Protein AF-A0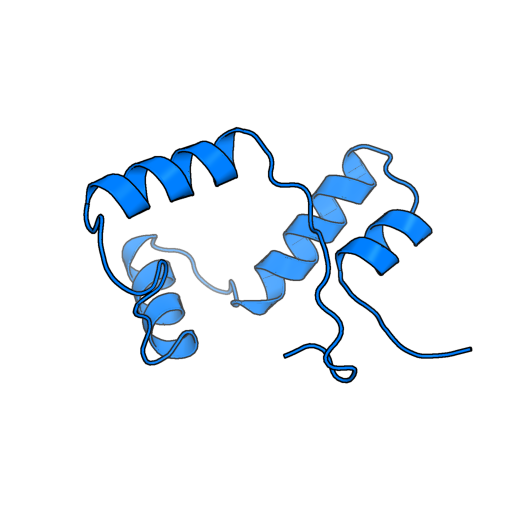A9D7XAC8-F1 (afdb_monomer_lite)

Sequence (87 aa):
MSKSGAARHVPLNSEALSALERWKKQKPTGRLFEVGSIKTAWATLMTDAKIVGFRFHDLRHHFASKLVQAGVPLNTVRELLGHADWL

pLDDT: mean 83.36, std 14.89, range [33.59, 96.56]

Radius of gyration: 15.47 Å; chains: 1; bounding box: 42×34×35 Å

Secondary structure (DSSP, 8-state):
--TT------PPPHHHHHHHHHHHHH--SS-S---S-HHHHHHHHHHHTT--S--TTHHHHHHHHHHHHTT--HHHHHHHTT-----

Foldseek 3Di:
DQPPPDDDDADDDPVRVVVLVVQCVVPVDDDSDPDPDPQVVVVVVCVVVVHPPDDPCVVLVVQLVVCVVVVNDNVVNCVNSNPDDDD

Structure (mmCIF, N/CA/C/O backbone):
data_AF-A0A9D7XAC8-F1
#
_entry.id   AF-A0A9D7XAC8-F1
#
loop_
_atom_site.group_PDB
_atom_site.id
_atom_site.type_symbol
_atom_site.label_atom_id
_atom_site.label_alt_id
_atom_site.label_comp_id
_atom_site.label_asym_id
_atom_site.label_entity_id
_atom_site.label_seq_id
_atom_site.pdbx_PDB_ins_code
_atom_site.Cartn_x
_atom_site.Cartn_y
_atom_site.Cartn_z
_atom_site.occupancy
_atom_site.B_iso_or_equiv
_atom_site.auth_seq_id
_atom_site.auth_comp_id
_atom_site.auth_asym_id
_atom_site.auth_atom_id
_atom_site.pdbx_PDB_model_num
ATOM 1 N N . MET A 1 1 ? 10.483 -0.224 7.837 1.00 33.59 1 MET A N 1
ATOM 2 C CA . MET A 1 1 ? 11.762 0.516 7.809 1.00 33.59 1 MET A CA 1
ATOM 3 C C . MET A 1 1 ? 12.660 -0.167 6.792 1.00 33.59 1 MET A C 1
ATOM 5 O O . MET A 1 1 ? 12.789 -1.384 6.857 1.00 33.59 1 MET A O 1
ATOM 9 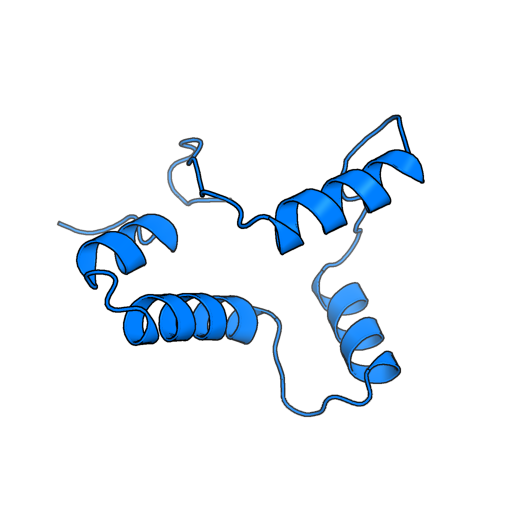N N . SER A 1 2 ? 13.191 0.562 5.809 1.00 43.84 2 SER A N 1
ATOM 10 C CA . SER A 1 2 ? 14.298 0.062 4.988 1.00 43.84 2 SER A CA 1
ATOM 11 C C . SER A 1 2 ? 15.518 -0.101 5.897 1.00 43.84 2 SER A C 1
ATOM 13 O O . SER A 1 2 ? 15.761 0.741 6.761 1.00 43.84 2 SER A O 1
ATOM 15 N N . LYS A 1 3 ? 16.270 -1.190 5.717 1.00 46.84 3 LYS A N 1
ATOM 16 C CA . LYS A 1 3 ? 17.442 -1.564 6.530 1.00 46.84 3 LYS A CA 1
ATOM 17 C C . LYS A 1 3 ? 18.565 -0.503 6.536 1.00 46.84 3 LYS A C 1
ATOM 19 O O . LYS A 1 3 ? 19.487 -0.605 7.328 1.00 46.84 3 LYS A O 1
ATOM 24 N N . SER A 1 4 ? 18.458 0.530 5.699 1.00 49.19 4 SER A N 1
ATOM 25 C CA . SER A 1 4 ? 19.460 1.580 5.493 1.00 49.19 4 SER A CA 1
ATOM 26 C C . SER A 1 4 ? 19.004 3.005 5.842 1.00 49.19 4 SER A C 1
ATOM 28 O O . SER A 1 4 ? 19.751 3.943 5.598 1.00 49.19 4 SER A O 1
ATOM 30 N N . GLY A 1 5 ? 17.800 3.218 6.390 1.00 51.12 5 GLY A N 1
ATOM 31 C CA . GLY A 1 5 ? 17.366 4.546 6.870 1.00 51.12 5 GLY A CA 1
ATOM 32 C C . GLY A 1 5 ? 17.182 5.637 5.797 1.00 51.12 5 GLY A C 1
ATOM 33 O O . GLY A 1 5 ? 16.649 6.699 6.103 1.00 51.12 5 GLY A O 1
ATOM 34 N N . ALA A 1 6 ? 17.554 5.382 4.540 1.00 57.59 6 ALA A N 1
ATOM 35 C CA . ALA A 1 6 ? 17.378 6.320 3.440 1.00 57.59 6 ALA A CA 1
ATOM 36 C C . ALA A 1 6 ? 15.898 6.440 3.047 1.00 57.59 6 ALA A C 1
ATOM 38 O O . ALA A 1 6 ? 15.227 5.434 2.769 1.00 57.59 6 ALA A O 1
ATOM 39 N N . ALA A 1 7 ? 15.409 7.682 3.000 1.00 66.25 7 ALA A N 1
ATOM 40 C CA . ALA A 1 7 ? 14.127 8.013 2.396 1.00 66.25 7 ALA A CA 1
ATOM 41 C C . ALA A 1 7 ? 14.151 7.619 0.913 1.00 66.25 7 ALA A C 1
ATOM 43 O O . ALA A 1 7 ? 15.132 7.856 0.209 1.00 66.25 7 ALA A O 1
ATOM 44 N N . ARG A 1 8 ? 13.077 6.983 0.444 1.00 70.38 8 ARG A N 1
ATOM 45 C CA . ARG A 1 8 ? 12.924 6.578 -0.956 1.00 70.38 8 ARG A CA 1
ATOM 46 C C . ARG A 1 8 ? 11.681 7.229 -1.519 1.00 70.38 8 ARG A C 1
ATOM 48 O O . ARG A 1 8 ? 10.638 7.235 -0.866 1.00 70.38 8 ARG A O 1
ATOM 55 N N . HIS A 1 9 ? 11.799 7.731 -2.737 1.00 78.62 9 HIS A N 1
ATOM 56 C CA . HIS A 1 9 ? 10.661 8.219 -3.494 1.00 78.62 9 HIS A CA 1
ATOM 57 C C . HIS A 1 9 ? 10.079 7.059 -4.297 1.00 78.62 9 HIS A C 1
ATOM 59 O O . HIS A 1 9 ? 10.777 6.437 -5.093 1.00 78.62 9 HIS A O 1
ATOM 65 N N . VAL A 1 10 ? 8.802 6.761 -4.064 1.00 79.19 10 VAL A N 1
ATOM 66 C CA . VAL A 1 10 ? 8.038 5.790 -4.851 1.00 79.19 10 VAL A CA 1
ATOM 67 C C . VAL A 1 10 ? 6.927 6.566 -5.556 1.00 79.19 10 VAL A C 1
ATOM 69 O O . VAL A 1 10 ? 6.120 7.194 -4.864 1.00 79.19 10 VAL A O 1
ATOM 72 N N . PRO A 1 11 ? 6.886 6.584 -6.900 1.00 83.31 11 PRO A N 1
ATOM 73 C CA . PRO A 1 11 ? 5.832 7.271 -7.628 1.00 83.31 11 PRO A CA 1
ATOM 74 C C . PRO A 1 11 ? 4.484 6.598 -7.349 1.00 83.31 11 PRO A C 1
ATOM 76 O O . PRO A 1 11 ? 4.358 5.374 -7.408 1.00 83.31 11 PRO A O 1
ATOM 79 N N . LEU A 1 12 ? 3.477 7.412 -7.038 1.00 85.19 12 LEU A N 1
ATOM 80 C CA . LEU A 1 12 ? 2.099 6.968 -6.861 1.00 85.19 12 LEU A CA 1
ATOM 81 C C . LEU A 1 12 ? 1.335 7.170 -8.166 1.00 85.19 12 LEU A C 1
ATOM 83 O O . LEU A 1 12 ? 1.496 8.193 -8.831 1.00 85.19 12 LEU A O 1
ATOM 87 N N . ASN A 1 13 ? 0.484 6.210 -8.520 1.00 88.31 13 ASN A N 1
ATOM 88 C CA . ASN A 1 13 ? -0.471 6.415 -9.602 1.00 88.31 13 ASN A CA 1
ATOM 89 C C . ASN A 1 13 ? -1.608 7.351 -9.145 1.00 88.31 13 ASN A C 1
ATOM 91 O O . ASN A 1 13 ? -1.775 7.630 -7.952 1.00 88.31 13 ASN A O 1
ATOM 95 N N . SER A 1 14 ? -2.394 7.833 -10.108 1.00 90.69 14 SER A N 1
ATOM 96 C CA . SER A 1 14 ? -3.525 8.731 -9.850 1.00 90.69 14 SER A CA 1
ATOM 97 C C . SER A 1 14 ? -4.528 8.128 -8.865 1.00 90.69 14 SER A C 1
ATOM 99 O O . SER A 1 14 ? -4.979 8.814 -7.956 1.00 90.69 14 SER A O 1
ATOM 101 N N . GLU A 1 15 ? -4.821 6.833 -8.990 1.00 91.94 15 GLU A N 1
ATOM 102 C CA . GLU A 1 15 ? -5.758 6.125 -8.115 1.00 91.94 15 GLU A CA 1
ATOM 103 C C . GLU A 1 15 ? -5.306 6.119 -6.646 1.00 91.94 15 GLU A C 1
ATOM 105 O O . GLU A 1 15 ? -6.080 6.482 -5.755 1.00 91.94 15 GLU A O 1
ATOM 110 N N . ALA A 1 16 ? -4.044 5.765 -6.386 1.00 90.00 16 ALA A N 1
ATOM 111 C CA . ALA A 1 16 ? -3.471 5.770 -5.048 1.00 90.00 16 ALA A CA 1
ATOM 112 C C . ALA A 1 16 ? -3.442 7.188 -4.475 1.00 90.00 16 ALA A C 1
ATOM 114 O O . ALA A 1 16 ? -3.840 7.390 -3.329 1.00 90.00 16 ALA A O 1
ATOM 115 N N . LEU A 1 17 ? -3.034 8.180 -5.273 1.00 92.69 17 LEU A N 1
ATOM 116 C CA . LEU A 1 17 ? -3.017 9.574 -4.838 1.00 92.69 17 LEU A CA 1
ATOM 117 C C . LEU A 1 17 ? -4.424 10.050 -4.448 1.00 92.69 17 LEU A C 1
ATOM 119 O O . LEU A 1 17 ? -4.619 10.539 -3.337 1.00 92.69 17 LEU A O 1
ATOM 123 N N . SER A 1 18 ? -5.426 9.811 -5.296 1.00 94.25 18 SER A N 1
ATOM 124 C CA . SER A 1 18 ? -6.819 10.168 -5.010 1.00 94.25 18 SER A CA 1
ATOM 125 C C . SER A 1 18 ? -7.384 9.436 -3.788 1.00 94.25 18 SER A C 1
ATOM 127 O O . SER A 1 18 ? -8.206 9.991 -3.054 1.00 94.25 18 SER A O 1
ATOM 129 N N . ALA A 1 19 ? -6.976 8.190 -3.530 1.00 92.56 19 ALA A N 1
ATOM 130 C CA . ALA A 1 19 ? -7.352 7.479 -2.309 1.00 92.56 19 ALA A CA 1
ATOM 131 C C . ALA A 1 19 ? -6.771 8.157 -1.055 1.00 92.56 19 ALA A C 1
ATOM 133 O O . ALA A 1 19 ? -7.508 8.393 -0.095 1.00 92.56 19 ALA A O 1
ATOM 134 N N . LEU A 1 20 ? -5.489 8.540 -1.082 1.00 91.62 20 LEU A N 1
ATOM 135 C CA . LEU A 1 20 ? -4.838 9.242 0.030 1.00 91.62 20 LEU A CA 1
ATOM 136 C C . LEU A 1 20 ? -5.420 10.637 0.261 1.00 91.62 20 LEU A C 1
ATOM 138 O O . LEU A 1 20 ? -5.603 11.040 1.407 1.00 91.62 20 LEU A O 1
ATOM 142 N N . GLU A 1 21 ? -5.755 11.365 -0.801 1.00 92.44 21 GLU A N 1
ATOM 143 C CA . GLU A 1 21 ? -6.398 12.675 -0.692 1.00 92.44 21 GLU A CA 1
ATOM 144 C C . GLU A 1 21 ? -7.782 12.575 -0.047 1.00 92.44 21 GLU A C 1
ATOM 146 O O . GLU A 1 21 ? -8.099 13.342 0.865 1.00 92.44 21 GLU A O 1
ATOM 151 N N . ARG A 1 22 ? -8.603 11.604 -0.471 1.00 92.00 22 ARG A N 1
ATOM 152 C CA . ARG A 1 22 ? -9.912 11.340 0.149 1.00 92.00 22 ARG A CA 1
ATOM 153 C C . ARG A 1 22 ? -9.774 10.934 1.611 1.00 92.00 22 ARG A C 1
ATOM 155 O O . ARG A 1 22 ? -10.576 11.366 2.433 1.00 92.00 22 ARG A O 1
ATOM 162 N N . TRP A 1 23 ? -8.760 10.139 1.938 1.00 90.31 23 TRP A N 1
ATOM 16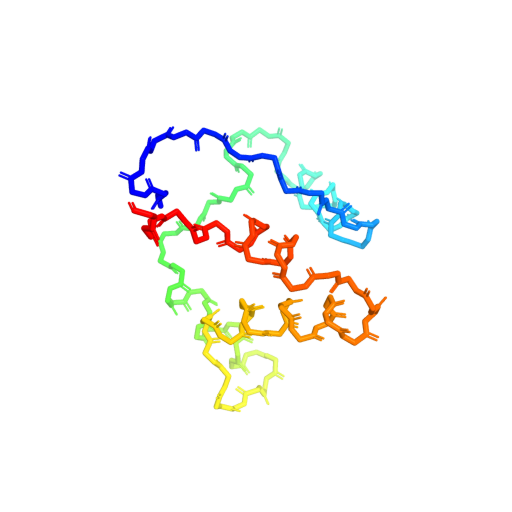3 C CA . TRP A 1 23 ? -8.469 9.745 3.312 1.00 90.31 23 TRP A CA 1
ATOM 164 C C . TRP A 1 23 ? -8.057 10.945 4.174 1.00 90.31 23 TRP A C 1
ATOM 166 O O . TRP A 1 23 ? -8.631 11.180 5.235 1.00 90.31 23 TRP A O 1
ATOM 176 N N . LYS A 1 24 ? -7.134 11.779 3.680 1.00 90.62 24 LYS A N 1
ATOM 177 C CA . LYS A 1 24 ? -6.682 12.999 4.364 1.00 90.62 24 LYS A CA 1
ATOM 178 C C . LYS A 1 24 ? -7.823 13.991 4.604 1.00 90.62 24 LYS A C 1
ATOM 180 O O . LYS A 1 24 ? -7.830 14.673 5.619 1.00 90.62 24 LYS A O 1
ATOM 185 N N . LYS A 1 25 ? -8.818 14.065 3.715 1.00 90.75 25 LYS A N 1
ATOM 186 C CA . LYS A 1 25 ? -10.007 14.911 3.933 1.00 90.75 25 LYS A CA 1
ATOM 187 C C . LYS A 1 25 ? -10.856 14.463 5.129 1.00 90.75 25 LYS A C 1
ATOM 189 O O . LYS A 1 25 ? -11.479 15.310 5.755 1.00 90.75 25 LYS A O 1
ATOM 194 N N . GLN A 1 26 ? -10.870 13.170 5.463 1.00 88.88 26 GLN A N 1
ATOM 195 C CA . GLN A 1 26 ? -11.604 12.652 6.629 1.00 88.88 26 GLN A CA 1
ATOM 196 C C . GLN A 1 26 ? -10.893 12.981 7.947 1.00 88.88 26 GLN A C 1
ATOM 198 O O . GLN A 1 26 ? -11.545 13.197 8.965 1.00 88.88 26 GLN A O 1
ATOM 203 N N . LYS A 1 27 ? -9.557 13.033 7.922 1.00 86.81 27 LYS A N 1
ATOM 204 C CA . LYS A 1 27 ? -8.711 13.421 9.056 1.00 86.81 27 LYS A CA 1
ATOM 205 C C . LYS A 1 27 ? -7.625 14.401 8.590 1.00 86.81 27 LYS A C 1
ATOM 207 O O . LYS A 1 27 ? -6.540 13.966 8.200 1.00 86.81 27 LYS A O 1
ATOM 212 N N . PRO A 1 28 ? -7.902 15.719 8.600 1.00 84.88 28 PRO A N 1
ATOM 213 C CA . PRO A 1 28 ? -6.990 16.719 8.039 1.00 84.88 28 PRO A CA 1
ATOM 214 C C . PRO A 1 28 ? -5.717 16.925 8.869 1.00 84.88 28 PRO A C 1
ATOM 216 O O . PRO A 1 28 ? -4.726 17.438 8.349 1.00 84.88 28 PRO A O 1
ATOM 219 N N . THR A 1 29 ? -5.733 16.529 10.142 1.00 86.94 29 THR A N 1
ATOM 220 C CA . THR A 1 29 ? -4.625 16.678 11.090 1.00 86.94 29 THR A CA 1
ATOM 221 C C . THR A 1 29 ? -4.140 15.314 11.589 1.00 86.94 29 THR A C 1
ATOM 223 O O . THR A 1 29 ? -4.876 14.330 11.563 1.00 86.94 29 THR A O 1
ATOM 226 N N . GLY A 1 30 ? -2.888 15.251 12.052 1.00 86.25 30 GLY A N 1
ATOM 227 C CA . GLY A 1 30 ? -2.286 14.025 12.587 1.00 86.25 30 GLY A CA 1
ATOM 228 C C . GLY A 1 30 ? -1.557 13.173 11.544 1.00 86.25 30 GLY A C 1
ATOM 229 O O . GLY A 1 30 ? -1.127 13.659 10.494 1.00 86.25 30 GLY A O 1
ATOM 230 N N . ARG A 1 31 ? -1.345 11.891 11.866 1.00 85.94 31 ARG A N 1
ATOM 231 C CA . ARG A 1 31 ? -0.672 10.944 10.963 1.00 85.94 31 ARG A CA 1
ATOM 232 C C . ARG A 1 31 ? -1.630 10.530 9.851 1.00 85.94 31 ARG A C 1
ATOM 234 O O . ARG A 1 31 ? -2.784 10.223 10.118 1.00 85.94 31 ARG A O 1
ATOM 241 N N . LEU A 1 32 ? -1.120 10.424 8.619 1.00 83.75 32 LEU A N 1
ATOM 242 C CA . LEU A 1 32 ? -1.928 9.958 7.485 1.00 83.75 32 LEU A CA 1
ATOM 243 C C . LEU A 1 32 ? -2.490 8.549 7.733 1.00 83.75 32 LEU A C 1
ATOM 245 O O . LEU A 1 32 ? -3.633 8.283 7.392 1.00 83.75 32 LEU A O 1
ATOM 249 N N . PHE A 1 33 ? -1.719 7.671 8.379 1.00 85.50 33 PHE A N 1
ATOM 250 C CA . PHE A 1 33 ? -2.177 6.348 8.797 1.00 85.50 33 PHE A CA 1
ATOM 251 C C . PHE A 1 33 ? -2.054 6.200 10.313 1.00 85.50 33 PHE A C 1
ATOM 253 O O . PHE A 1 33 ? -0.951 6.169 10.861 1.00 85.50 33 PHE A O 1
ATOM 260 N N . GLU A 1 34 ? -3.192 6.063 10.986 1.00 82.62 34 GLU A N 1
ATOM 261 C CA . GLU A 1 34 ? -3.282 5.735 12.412 1.00 82.62 34 GLU A CA 1
ATOM 262 C C . GLU A 1 34 ? -3.634 4.254 12.573 1.00 82.62 34 GLU A C 1
ATOM 264 O O . GLU A 1 34 ? -4.713 3.889 13.032 1.00 82.62 34 GLU A O 1
ATOM 269 N N . VAL A 1 35 ? -2.729 3.381 12.131 1.00 81.38 35 VAL A N 1
ATOM 270 C CA . VAL A 1 35 ? -2.878 1.929 12.283 1.00 81.38 35 VAL A CA 1
ATOM 271 C C . VAL A 1 35 ? -2.033 1.454 13.457 1.00 81.38 35 VAL A C 1
ATOM 273 O O . VAL A 1 35 ? -0.825 1.675 13.484 1.00 81.38 35 VAL A O 1
ATOM 276 N N . GLY A 1 36 ? -2.670 0.766 14.409 1.00 84.62 36 GLY A N 1
ATOM 277 C CA . GLY A 1 36 ? -1.969 0.085 15.499 1.00 84.62 36 GLY A CA 1
ATOM 278 C C . GLY A 1 36 ? -1.230 -1.162 15.005 1.00 84.62 36 GLY A C 1
ATOM 279 O O . GLY A 1 36 ? -0.011 -1.250 15.094 1.00 84.62 36 GLY A O 1
ATOM 280 N N . SER A 1 37 ? -1.967 -2.120 14.432 1.00 89.94 37 SER A N 1
ATOM 281 C CA . SER A 1 37 ? -1.420 -3.371 13.891 1.00 89.94 37 SER A CA 1
ATOM 282 C C . SER A 1 37 ? -1.868 -3.568 12.449 1.00 89.94 37 SER A C 1
ATOM 284 O O . SER A 1 37 ? -3.048 -3.798 12.184 1.00 89.94 37 SER A O 1
ATOM 286 N N . ILE A 1 38 ? -0.911 -3.536 11.515 1.00 89.12 38 ILE A N 1
ATOM 287 C CA . ILE A 1 38 ? -1.168 -3.822 10.094 1.00 89.12 38 ILE A CA 1
ATOM 288 C C . ILE A 1 38 ? -1.721 -5.240 9.928 1.00 89.12 38 ILE A C 1
ATOM 290 O O . ILE A 1 38 ? -2.623 -5.450 9.127 1.00 89.12 38 ILE A O 1
ATOM 294 N N . LYS A 1 39 ? -1.232 -6.211 10.713 1.00 89.25 39 LYS A N 1
ATOM 295 C CA . LYS A 1 39 ? -1.713 -7.599 10.661 1.00 89.25 39 LYS A CA 1
ATOM 296 C C . LYS A 1 39 ? -3.205 -7.685 10.987 1.00 89.25 39 LYS A C 1
ATOM 298 O O . LYS A 1 39 ? -3.938 -8.363 10.277 1.00 89.25 39 LYS A O 1
ATOM 303 N N . THR A 1 40 ? -3.640 -6.997 12.043 1.00 91.81 40 THR A N 1
ATOM 304 C CA . THR A 1 40 ? -5.045 -6.994 12.469 1.00 91.81 40 THR A CA 1
ATOM 305 C C . THR A 1 40 ? -5.908 -6.252 11.457 1.00 91.81 40 THR A C 1
ATOM 307 O O . THR A 1 40 ? -6.892 -6.810 10.987 1.00 91.81 40 THR A O 1
ATOM 310 N N . ALA A 1 41 ? -5.491 -5.047 11.052 1.00 92.25 41 ALA A N 1
ATOM 311 C CA . ALA A 1 41 ? -6.202 -4.258 10.046 1.00 92.25 41 ALA A CA 1
ATOM 312 C C . ALA A 1 41 ? -6.362 -5.024 8.722 1.00 92.25 41 ALA A C 1
ATOM 314 O O . ALA A 1 41 ? -7.429 -5.001 8.116 1.00 92.25 41 ALA A O 1
ATOM 315 N N . TRP A 1 42 ? -5.323 -5.752 8.300 1.00 93.25 42 TRP A N 1
ATOM 316 C CA . TRP A 1 42 ? -5.364 -6.582 7.101 1.00 93.25 42 TRP A CA 1
ATOM 317 C C . TRP A 1 42 ? -6.319 -7.767 7.235 1.00 93.25 42 TRP A C 1
ATOM 319 O O . TRP A 1 42 ? -7.094 -8.026 6.321 1.00 93.25 42 TRP A O 1
ATOM 329 N N . ALA A 1 43 ? -6.289 -8.480 8.364 1.00 92.12 43 ALA A N 1
ATOM 330 C CA . ALA A 1 43 ? -7.184 -9.612 8.596 1.00 92.12 43 ALA A CA 1
ATOM 331 C C . ALA A 1 43 ? -8.662 -9.186 8.573 1.00 92.12 43 ALA A C 1
ATOM 333 O O . ALA A 1 43 ? -9.479 -9.842 7.926 1.00 92.12 43 ALA A O 1
ATOM 334 N N . THR A 1 44 ? -8.988 -8.061 9.217 1.00 93.75 44 THR A N 1
ATOM 335 C CA . THR A 1 44 ? -10.329 -7.463 9.161 1.00 93.75 44 THR A CA 1
ATOM 336 C C . THR A 1 44 ? -10.704 -7.090 7.728 1.00 93.75 44 THR A C 1
ATOM 338 O O . THR A 1 44 ? -11.736 -7.537 7.243 1.00 93.75 44 THR A O 1
ATOM 341 N N . LEU A 1 45 ? -9.827 -6.389 7.000 1.00 93.88 45 LEU A N 1
ATOM 342 C CA . LEU A 1 45 ? -10.083 -5.998 5.610 1.00 93.88 45 LEU A CA 1
ATOM 343 C C . LEU A 1 45 ? -10.355 -7.199 4.693 1.00 93.88 45 LEU A C 1
ATOM 345 O O . LEU A 1 45 ? -11.272 -7.153 3.880 1.00 93.88 45 LEU A O 1
ATOM 349 N N . MET A 1 46 ? -9.571 -8.275 4.807 1.00 95.75 46 MET A N 1
ATOM 350 C CA . MET A 1 46 ? -9.787 -9.494 4.017 1.00 95.75 46 MET A CA 1
ATOM 351 C C . MET A 1 46 ? -11.119 -10.167 4.356 1.00 95.75 46 MET A C 1
ATOM 353 O O . MET A 1 46 ? -11.780 -10.691 3.461 1.00 95.75 46 MET A O 1
ATOM 357 N N . THR A 1 47 ? -11.534 -10.108 5.624 1.00 95.56 47 THR A N 1
ATOM 358 C CA . THR A 1 47 ? -12.826 -10.637 6.079 1.00 95.56 47 THR A CA 1
ATOM 359 C C . THR A 1 47 ? -13.978 -9.831 5.479 1.00 95.56 47 THR A C 1
ATOM 361 O O . THR A 1 47 ? -14.868 -10.408 4.856 1.00 95.56 47 THR A O 1
ATOM 364 N N . ASP A 1 48 ? -13.915 -8.503 5.577 1.00 96.19 48 ASP A N 1
ATOM 365 C CA . ASP A 1 48 ? -14.938 -7.592 5.052 1.00 96.19 48 ASP A CA 1
ATOM 366 C C . ASP A 1 48 ? -15.044 -7.671 3.522 1.00 96.19 48 ASP A C 1
ATOM 368 O O . ASP A 1 48 ? -16.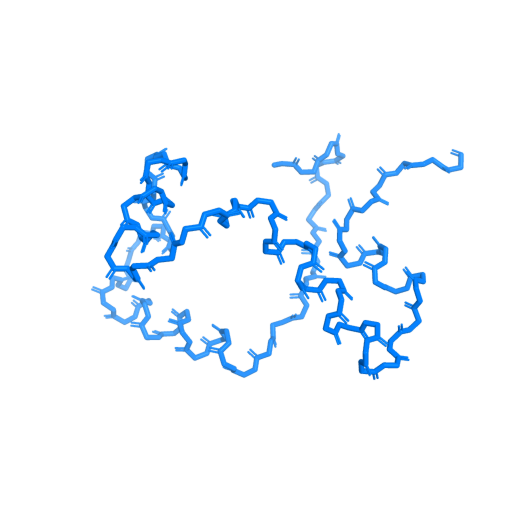140 -7.689 2.959 1.00 96.19 48 ASP A O 1
ATOM 372 N N . ALA A 1 49 ? -13.901 -7.789 2.839 1.00 95.56 49 ALA A N 1
ATOM 373 C CA . ALA A 1 49 ? -13.823 -7.952 1.390 1.00 95.56 49 ALA A CA 1
ATOM 374 C C . ALA A 1 49 ? -14.141 -9.382 0.909 1.00 95.56 49 ALA A C 1
ATOM 376 O O . ALA A 1 49 ? -14.216 -9.607 -0.299 1.00 95.56 49 ALA A O 1
ATOM 377 N N . LYS A 1 50 ? -14.325 -10.347 1.824 1.00 96.56 50 LYS A N 1
ATOM 378 C CA . LYS A 1 50 ? -14.546 -11.777 1.530 1.00 96.56 50 LYS A CA 1
ATOM 379 C C . LYS A 1 50 ? -13.439 -12.403 0.669 1.00 96.56 50 LYS A C 1
ATOM 381 O O . LYS A 1 50 ? -13.704 -13.244 -0.189 1.00 96.56 50 LYS A O 1
ATOM 386 N N . ILE A 1 51 ? -12.192 -12.003 0.904 1.00 94.81 51 ILE A N 1
ATOM 387 C CA . ILE A 1 51 ? -11.011 -12.513 0.201 1.00 94.81 51 ILE A CA 1
ATOM 388 C C . ILE A 1 51 ? -10.311 -13.545 1.085 1.00 94.81 51 ILE A C 1
ATOM 390 O O . ILE A 1 51 ? -9.977 -13.275 2.237 1.00 94.81 51 ILE A O 1
ATOM 394 N N . VAL A 1 52 ? -10.041 -14.727 0.531 1.00 92.75 52 VAL A N 1
ATOM 395 C CA . VAL A 1 52 ? -9.361 -15.825 1.233 1.00 92.75 52 VAL A CA 1
ATOM 396 C C . VAL A 1 52 ? -7.984 -16.060 0.620 1.00 92.75 52 VAL A C 1
ATOM 398 O O . VAL A 1 52 ? -7.813 -16.002 -0.594 1.00 92.75 52 VAL A O 1
ATOM 401 N N . GLY A 1 53 ? -6.990 -16.336 1.468 1.00 89.75 53 GLY A N 1
ATOM 402 C CA . GLY A 1 53 ? -5.651 -16.735 1.025 1.00 89.75 53 GLY A CA 1
ATOM 403 C C . GLY A 1 53 ? -4.736 -15.593 0.575 1.00 89.75 53 GLY A C 1
ATOM 404 O O . GLY A 1 53 ? -3.635 -15.876 0.117 1.00 89.75 53 GLY A O 1
ATOM 405 N N . PHE A 1 54 ? -5.141 -14.330 0.738 1.00 90.00 54 PHE A N 1
ATOM 406 C CA . PHE A 1 54 ? -4.3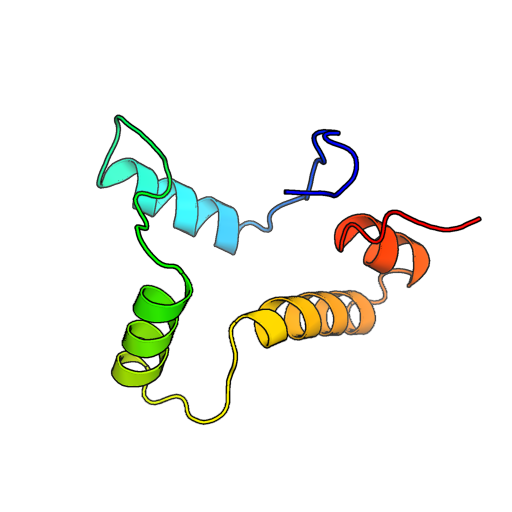46 -13.170 0.331 1.00 90.00 54 PHE A CA 1
ATOM 407 C C . PHE A 1 54 ? -3.658 -12.500 1.528 1.00 90.00 54 PHE A C 1
ATOM 409 O O . PHE A 1 54 ? -4.288 -11.990 2.462 1.00 90.00 54 PHE A O 1
ATOM 416 N N . ARG A 1 55 ? -2.328 -12.524 1.531 1.00 90.25 55 ARG A N 1
ATOM 417 C CA . ARG A 1 55 ? -1.488 -12.019 2.620 1.00 90.25 55 ARG A CA 1
ATOM 418 C C . ARG A 1 55 ? -1.029 -10.598 2.319 1.00 90.25 55 ARG A C 1
ATOM 420 O O . ARG A 1 55 ? -0.887 -10.196 1.172 1.00 90.25 55 ARG A O 1
ATOM 427 N N . PHE A 1 56 ? -0.690 -9.845 3.363 1.00 87.19 56 PHE A N 1
ATOM 428 C CA . PHE A 1 56 ? -0.235 -8.460 3.195 1.00 87.19 56 PHE A CA 1
ATOM 429 C C . PHE A 1 56 ? 1.014 -8.338 2.295 1.00 87.19 56 PHE A C 1
ATOM 431 O O . PHE A 1 56 ? 1.147 -7.370 1.554 1.00 87.19 56 PHE A O 1
ATOM 438 N N . HIS A 1 57 ? 1.919 -9.327 2.306 1.00 87.69 57 HIS A N 1
ATOM 439 C CA . HIS A 1 57 ? 3.095 -9.327 1.423 1.00 87.69 57 HIS A CA 1
ATOM 440 C C . HIS A 1 57 ? 2.758 -9.581 -0.050 1.00 87.69 57 HIS A C 1
ATOM 442 O O . HIS A 1 57 ? 3.532 -9.182 -0.920 1.00 87.69 57 HIS A O 1
ATOM 448 N N . ASP A 1 58 ? 1.602 -10.172 -0.346 1.00 89.69 58 ASP A N 1
ATOM 449 C CA . ASP A 1 58 ? 1.178 -10.423 -1.721 1.00 89.69 58 ASP A CA 1
ATOM 450 C C . ASP A 1 58 ? 0.880 -9.115 -2.456 1.00 89.69 58 ASP A C 1
ATOM 452 O O . ASP A 1 58 ? 1.047 -9.054 -3.668 1.00 89.69 58 ASP A O 1
ATOM 456 N N . LEU A 1 59 ? 0.575 -8.021 -1.741 1.00 90.06 59 LEU A N 1
ATOM 457 C CA . LEU A 1 59 ? 0.507 -6.677 -2.327 1.00 90.06 59 LEU A CA 1
ATOM 458 C C . LEU A 1 59 ? 1.826 -6.268 -2.994 1.00 90.06 59 LEU A C 1
ATOM 460 O O . LEU A 1 59 ? 1.822 -5.674 -4.072 1.00 90.06 59 LEU A O 1
ATOM 464 N N . ARG A 1 60 ? 2.966 -6.609 -2.381 1.00 89.31 60 ARG A N 1
ATOM 465 C CA . ARG A 1 60 ? 4.293 -6.310 -2.934 1.00 89.31 60 ARG A CA 1
ATOM 466 C C . ARG A 1 60 ? 4.555 -7.134 -4.195 1.00 89.31 60 ARG A C 1
ATOM 468 O O . ARG A 1 60 ? 5.068 -6.598 -5.176 1.00 89.31 60 ARG A O 1
ATOM 475 N N . HIS A 1 61 ? 4.170 -8.410 -4.187 1.00 89.06 61 HIS A N 1
ATOM 476 C CA . HIS A 1 61 ? 4.258 -9.272 -5.369 1.00 89.06 61 HIS A CA 1
ATOM 477 C C . HIS A 1 61 ? 3.312 -8.817 -6.481 1.00 89.06 61 HIS A C 1
ATOM 479 O O . HIS A 1 61 ? 3.693 -8.825 -7.651 1.00 89.06 61 HIS A O 1
ATOM 485 N N . HIS A 1 62 ? 2.110 -8.365 -6.126 1.00 90.19 62 HIS A N 1
ATOM 486 C CA . HIS A 1 62 ? 1.136 -7.847 -7.074 1.00 90.19 62 HIS A CA 1
ATOM 487 C C . HIS A 1 62 ? 1.640 -6.568 -7.746 1.00 90.19 62 HIS A C 1
ATOM 489 O O . HIS A 1 62 ? 1.602 -6.470 -8.969 1.00 90.19 62 HIS A O 1
ATOM 495 N N . PHE A 1 63 ? 2.195 -5.630 -6.971 1.00 89.25 63 PHE A N 1
ATOM 496 C CA . PHE A 1 63 ? 2.828 -4.422 -7.501 1.00 89.25 63 PHE A CA 1
ATOM 497 C C . PHE A 1 63 ? 3.960 -4.754 -8.483 1.00 89.25 63 PHE A C 1
ATOM 499 O O . PHE A 1 63 ? 3.964 -4.255 -9.607 1.00 89.25 63 PHE A O 1
ATOM 506 N N . ALA A 1 64 ? 4.869 -5.657 -8.102 1.00 89.88 64 ALA A N 1
ATOM 507 C CA . ALA A 1 64 ? 5.946 -6.113 -8.979 1.00 89.88 64 ALA A CA 1
ATOM 508 C C . ALA A 1 64 ? 5.406 -6.719 -10.284 1.00 89.88 64 ALA A C 1
ATOM 510 O O . ALA A 1 64 ? 5.828 -6.337 -11.373 1.00 89.88 64 ALA A O 1
ATOM 511 N N . SER A 1 65 ? 4.427 -7.620 -10.170 1.00 91.12 65 SER A N 1
ATOM 512 C CA . SER A 1 65 ? 3.806 -8.302 -11.309 1.00 91.12 65 SER A CA 1
ATOM 513 C C . SER A 1 65 ? 3.140 -7.315 -12.266 1.00 91.12 65 SER A C 1
ATOM 515 O O . SER A 1 65 ? 3.297 -7.442 -13.477 1.00 91.12 65 SER A O 1
ATOM 517 N N . LYS A 1 66 ? 2.445 -6.298 -11.738 1.00 91.38 66 LYS A N 1
ATOM 518 C CA . LYS A 1 66 ? 1.812 -5.242 -12.541 1.00 91.38 66 LYS A CA 1
ATOM 519 C C . LYS A 1 66 ? 2.836 -4.411 -13.311 1.00 91.38 66 LYS A C 1
ATOM 521 O O . LYS A 1 66 ? 2.617 -4.144 -14.487 1.00 91.38 66 LYS A O 1
ATOM 526 N N . LEU A 1 67 ? 3.953 -4.038 -12.684 1.00 89.88 67 LEU A N 1
ATOM 527 C CA . LEU A 1 67 ? 5.007 -3.280 -13.362 1.00 89.88 67 LEU A CA 1
ATOM 528 C C . LEU A 1 67 ? 5.688 -4.099 -14.464 1.00 89.88 67 LEU A C 1
ATOM 530 O O . LEU A 1 67 ? 5.895 -3.588 -15.561 1.00 89.88 67 LEU A O 1
ATOM 534 N N . VAL A 1 68 ? 5.977 -5.376 -14.203 1.00 91.94 68 VAL A N 1
ATOM 535 C CA . VAL A 1 68 ? 6.564 -6.275 -15.210 1.00 91.94 68 VAL A CA 1
ATOM 536 C C . VAL A 1 68 ? 5.617 -6.466 -16.394 1.00 91.94 68 VAL A C 1
ATOM 538 O O . VAL A 1 68 ? 6.047 -6.369 -17.539 1.00 91.94 68 VAL A O 1
ATOM 541 N N . GLN A 1 69 ? 4.320 -6.668 -16.140 1.00 91.44 69 GLN A N 1
ATOM 542 C CA . GLN A 1 69 ? 3.307 -6.764 -17.199 1.00 91.44 69 GLN A CA 1
ATOM 543 C C . GLN A 1 69 ? 3.182 -5.471 -18.019 1.00 91.44 69 GLN A C 1
ATOM 545 O O . GLN A 1 69 ? 2.893 -5.534 -19.208 1.00 91.44 69 GLN A O 1
ATOM 550 N N . ALA A 1 70 ? 3.434 -4.311 -17.408 1.00 91.44 70 ALA A N 1
ATOM 551 C CA . ALA A 1 70 ? 3.473 -3.019 -18.091 1.00 91.44 70 ALA A CA 1
ATOM 552 C C . ALA A 1 70 ? 4.790 -2.760 -18.855 1.00 91.44 70 ALA A C 1
ATOM 554 O O . ALA A 1 70 ? 4.981 -1.667 -19.383 1.00 91.44 70 ALA A O 1
ATOM 555 N N . GLY A 1 71 ? 5.707 -3.734 -18.909 1.00 91.94 71 GLY A N 1
ATOM 556 C CA . GLY A 1 71 ? 6.981 -3.624 -19.625 1.00 91.94 71 GLY A CA 1
ATOM 557 C C . GLY A 1 71 ? 8.065 -2.842 -18.878 1.00 91.94 71 GLY A C 1
ATOM 558 O O . GLY A 1 71 ? 9.080 -2.485 -19.474 1.00 91.94 71 GLY A O 1
ATOM 559 N N . VAL A 1 72 ? 7.883 -2.566 -17.583 1.00 90.56 72 VAL A N 1
ATOM 560 C CA . VAL A 1 72 ? 8.897 -1.867 -16.783 1.00 90.56 72 VAL A CA 1
ATOM 561 C C . VAL A 1 72 ? 10.114 -2.783 -16.583 1.00 90.56 72 VAL A C 1
ATOM 563 O O . VAL A 1 72 ? 9.944 -3.930 -16.155 1.00 90.56 72 VAL A O 1
ATOM 566 N N . PRO A 1 73 ? 11.348 -2.303 -16.835 1.00 91.19 73 PRO A N 1
ATOM 567 C CA . PRO A 1 73 ? 12.554 -3.105 -16.655 1.00 91.19 73 PRO A CA 1
ATOM 568 C C . PRO A 1 73 ? 12.689 -3.667 -15.235 1.00 91.19 73 PRO A C 1
ATOM 570 O O . PRO A 1 73 ? 12.480 -2.960 -14.248 1.00 91.19 73 PRO A O 1
ATOM 573 N N . LEU A 1 74 ? 13.116 -4.930 -15.117 1.00 87.25 74 LEU A N 1
ATOM 574 C CA . LEU A 1 74 ? 13.246 -5.628 -13.828 1.00 87.25 74 LEU A CA 1
ATOM 575 C C . LEU A 1 74 ? 14.167 -4.906 -12.835 1.00 87.25 74 LEU A C 1
ATOM 577 O O . LEU A 1 74 ? 13.894 -4.919 -11.636 1.00 87.25 74 LEU A O 1
ATOM 581 N N . ASN A 1 75 ? 15.218 -4.242 -13.325 1.00 86.38 75 ASN A N 1
ATOM 582 C CA . ASN A 1 75 ? 16.111 -3.436 -12.488 1.00 86.38 75 ASN A CA 1
ATOM 583 C C . ASN A 1 75 ? 15.357 -2.271 -11.827 1.00 86.38 75 ASN A C 1
ATOM 585 O O . ASN A 1 75 ? 15.447 -2.091 -10.616 1.00 86.38 75 ASN A O 1
ATOM 589 N N . THR A 1 76 ? 14.519 -1.562 -12.586 1.00 85.94 76 THR A N 1
ATOM 590 C CA . THR A 1 76 ? 13.662 -0.488 -12.067 1.00 85.94 76 THR A CA 1
ATOM 591 C C . THR A 1 76 ? 12.628 -1.025 -11.076 1.00 85.94 76 THR A C 1
ATOM 593 O O . THR A 1 76 ? 12.423 -0.444 -10.012 1.00 85.94 76 THR A O 1
ATOM 596 N N . VAL A 1 77 ? 12.003 -2.174 -11.362 1.00 87.50 77 VAL A N 1
ATOM 597 C CA . VAL A 1 77 ? 11.067 -2.818 -10.421 1.00 87.50 77 VAL A CA 1
ATOM 598 C C . VAL A 1 77 ? 11.777 -3.195 -9.113 1.00 87.50 77 VAL A C 1
ATOM 600 O O . VAL A 1 77 ? 11.245 -2.954 -8.028 1.00 87.50 77 VAL A O 1
ATOM 603 N N . ARG A 1 78 ? 12.999 -3.736 -9.189 1.00 83.38 78 ARG A N 1
ATOM 604 C CA . ARG A 1 78 ? 13.827 -4.092 -8.025 1.00 83.38 78 ARG A CA 1
ATOM 605 C C . ARG A 1 78 ? 14.139 -2.872 -7.151 1.00 83.38 78 ARG A C 1
ATOM 607 O O . ARG A 1 78 ? 14.019 -2.966 -5.925 1.00 83.38 78 ARG A O 1
ATOM 614 N N . GLU A 1 79 ? 14.501 -1.750 -7.768 1.00 84.00 79 GLU A N 1
ATOM 615 C CA . GLU A 1 79 ? 14.757 -0.477 -7.083 1.00 84.00 79 GLU A CA 1
ATOM 616 C C . GLU A 1 79 ? 13.500 0.053 -6.380 1.00 84.00 79 GLU A C 1
ATOM 618 O O . GLU A 1 79 ? 13.549 0.369 -5.189 1.00 84.00 79 GLU A O 1
ATOM 623 N N . LEU A 1 80 ? 12.352 0.057 -7.069 1.00 83.12 80 LEU A N 1
ATOM 624 C CA . LEU A 1 80 ? 11.066 0.520 -6.525 1.00 83.12 80 LEU A CA 1
ATOM 625 C C . LEU A 1 80 ? 10.577 -0.324 -5.344 1.00 83.12 80 LEU A C 1
ATOM 627 O O . LEU A 1 80 ? 10.025 0.195 -4.375 1.00 83.12 80 LEU A O 1
ATOM 631 N N . LEU A 1 81 ? 10.817 -1.632 -5.389 1.00 83.69 81 LEU A N 1
ATOM 632 C CA . LEU A 1 81 ? 10.538 -2.541 -4.281 1.00 83.69 81 LEU A CA 1
ATOM 633 C C . LEU A 1 81 ? 11.495 -2.330 -3.098 1.00 83.69 81 LEU A C 1
ATOM 635 O O . LEU A 1 81 ? 11.275 -2.844 -1.996 1.00 83.69 81 LEU A O 1
ATOM 639 N N . GLY A 1 82 ? 12.567 -1.566 -3.283 1.00 71.75 82 GLY A N 1
ATOM 640 C CA . GLY A 1 82 ? 13.486 -1.238 -2.215 1.00 71.75 82 GLY A CA 1
ATOM 641 C C . GLY A 1 82 ? 14.330 -2.428 -1.770 1.00 71.75 82 GLY A C 1
ATOM 642 O O . GLY A 1 82 ? 14.663 -2.503 -0.581 1.00 71.75 82 GLY A O 1
ATOM 643 N N . HIS A 1 83 ?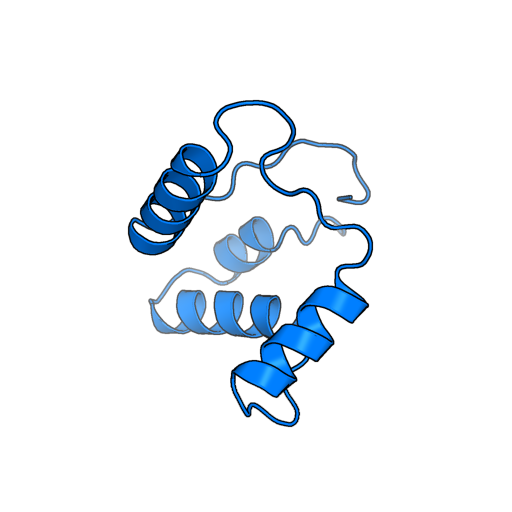 14.651 -3.340 -2.697 1.00 67.75 83 HIS A N 1
ATOM 644 C CA . HIS A 1 83 ? 15.726 -4.317 -2.526 1.00 67.75 83 HIS A CA 1
ATOM 645 C C . HIS A 1 83 ? 17.061 -3.565 -2.454 1.00 67.75 83 HIS A C 1
ATOM 647 O O . HIS A 1 83 ? 17.778 -3.455 -3.443 1.00 67.75 83 HIS A O 1
ATOM 653 N N . ALA A 1 84 ? 17.352 -2.998 -1.284 1.00 47.09 84 ALA A N 1
ATOM 654 C CA . ALA A 1 84 ? 18.715 -2.653 -0.924 1.00 47.09 84 ALA A CA 1
ATOM 655 C C . ALA A 1 84 ? 19.413 -3.932 -0.455 1.00 47.09 84 ALA A C 1
ATOM 657 O O . ALA A 1 84 ? 18.835 -4.686 0.330 1.00 47.09 84 ALA A O 1
ATOM 658 N N . ASP A 1 85 ? 20.628 -4.107 -0.963 1.00 54.72 85 ASP A N 1
ATOM 659 C CA . ASP A 1 85 ? 21.615 -5.159 -0.706 1.00 54.72 85 ASP A CA 1
ATOM 660 C C . ASP A 1 85 ? 21.483 -6.398 -1.632 1.00 54.72 85 ASP A C 1
ATOM 662 O O . ASP A 1 85 ? 20.389 -6.936 -1.809 1.00 54.72 85 ASP A O 1
ATOM 666 N N . TRP A 1 86 ? 22.524 -6.904 -2.313 1.00 39.84 86 TRP A N 1
ATOM 667 C CA . TRP A 1 86 ? 23.979 -6.648 -2.281 1.00 39.84 86 TRP A CA 1
ATOM 668 C C . TRP A 1 86 ? 24.563 -6.602 -3.715 1.00 39.84 86 TRP A C 1
ATOM 670 O O . TRP A 1 86 ? 24.177 -7.420 -4.557 1.00 39.84 86 TRP A O 1
ATOM 680 N N . LEU A 1 87 ? 25.465 -5.650 -3.982 1.00 33.66 87 LEU A N 1
ATOM 681 C CA . LEU A 1 87 ? 26.799 -5.978 -4.502 1.00 33.66 87 LEU A CA 1
ATOM 682 C C . LEU A 1 87 ? 27.685 -6.210 -3.274 1.00 33.66 87 LEU A C 1
ATOM 684 O O . LEU A 1 87 ? 27.414 -5.525 -2.258 1.00 33.66 87 LEU A O 1
#